Protein AF-A0A4R8L0T4-F1 (afdb_monomer_lite)

Foldseek 3Di:
DDDDDDDDDDDDDDDDDDDDDDDDDDDDPDDDDPPPPPLVNVLVVLCCLQVVVDPQKAKEKDFQFKKWKKFFDPQQWHDPLLLVLCCVQQVVNVPDDSVVSCVVGGRPRMDTSGMDRPVVVVVSVVSCVVSVTHMDIDTDGDIDIWIARRVVRDTDDDPDPVSRVVNVVVNVVSPGHYDYDDD

pLDDT: mean 79.34, std 21.89, range [30.34, 97.19]

Radius of gyration: 26.57 Å; chains: 1; bounding box: 62×51×67 Å

Secondary structure (DSSP, 8-state):
---PPPPP------------------------------HHHHHHTTGGGTSSSSTTEEEEEEEEEEEEEEEE--TT---HHHHHHHHHHSHHHHTS-HHHHHHHHTT-SEEEEEEE-HHHHHHHHHHHHHTT--EEEEEEEEEEEEEEETTTTEEP--S-HHHHHHHHHHHHHTTPPEEE---

Sequence (183 aa):
MTMQPLDFHPDNLLCCPNGRVRPQAASQHTSFGPMIMSNLERIDEYKYLWDGSQPGWVLKRFCGNYIDLSLAFPSTGPSTRELMAVRRTVAPYRALPVKEVVTQLRGQESLLLGRFEPKEARVIAAACRREDLNLVESIVDAPEFLPMNELTGVALIIEDDLLAEHVYTEALLHGIPVRQVEL

Structure (mmCIF, N/CA/C/O backbone):
data_AF-A0A4R8L0T4-F1
#
_entry.id   AF-A0A4R8L0T4-F1
#
loop_
_atom_site.group_PDB
_atom_site.id
_atom_site.type_symbol
_atom_site.label_atom_id
_atom_site.label_alt_id
_atom_site.label_comp_id
_atom_site.label_asym_id
_atom_site.label_entity_id
_atom_site.label_seq_id
_atom_site.pdbx_PDB_ins_code
_atom_site.Cartn_x
_atom_site.Cartn_y
_atom_site.Cartn_z
_atom_site.occupancy
_atom_site.B_iso_or_equiv
_atom_site.auth_seq_id
_atom_site.auth_comp_id
_atom_site.auth_asym_id
_atom_site.auth_atom_id
_atom_site.pdbx_PDB_model_num
ATOM 1 N N . MET A 1 1 ? -27.321 -29.411 12.415 1.00 43.44 1 MET A N 1
ATOM 2 C CA . MET A 1 1 ? -25.912 -29.832 12.277 1.00 43.44 1 MET A CA 1
ATOM 3 C C . MET A 1 1 ? -25.095 -28.974 13.215 1.00 43.44 1 MET A C 1
ATOM 5 O O . MET A 1 1 ? -24.848 -27.812 12.935 1.00 43.44 1 MET A O 1
ATOM 9 N N . THR A 1 2 ? -24.828 -29.526 14.386 1.00 35.50 2 THR A N 1
ATOM 10 C CA . THR A 1 2 ? -24.208 -28.875 15.538 1.00 35.50 2 THR A CA 1
ATOM 11 C C . THR A 1 2 ? -22.777 -29.394 15.602 1.00 35.50 2 THR A C 1
ATOM 13 O O . THR A 1 2 ? -22.592 -30.597 15.760 1.00 35.50 2 THR A O 1
ATOM 16 N N . MET A 1 3 ? -21.779 -28.527 15.433 1.00 32.09 3 MET A N 1
ATOM 17 C CA . MET A 1 3 ? -20.385 -28.860 15.737 1.00 32.09 3 MET A CA 1
ATOM 18 C C . MET A 1 3 ? -19.977 -28.131 17.015 1.00 32.09 3 MET A C 1
ATOM 20 O O . MET A 1 3 ? -20.085 -26.910 17.109 1.00 32.09 3 MET A O 1
ATOM 24 N N . GLN A 1 4 ? -19.576 -28.929 18.000 1.00 40.12 4 GLN A N 1
ATOM 25 C CA . GLN A 1 4 ? -18.954 -28.522 19.255 1.00 40.12 4 GLN A CA 1
ATOM 26 C C . GLN A 1 4 ? -17.432 -28.314 19.075 1.00 40.12 4 GLN A C 1
ATOM 28 O O . GLN A 1 4 ? -16.879 -28.771 18.073 1.00 40.12 4 GLN A O 1
ATOM 33 N N . PRO A 1 5 ? -16.773 -27.596 20.006 1.00 37.47 5 PRO A N 1
ATOM 34 C CA . PRO A 1 5 ? -15.426 -27.052 19.840 1.00 37.47 5 PRO A CA 1
ATOM 35 C C . PRO A 1 5 ? -14.307 -28.028 20.247 1.00 37.47 5 PRO A C 1
ATOM 37 O O . PRO A 1 5 ? -14.526 -28.958 21.015 1.00 37.47 5 PRO A O 1
ATOM 40 N N . LEU A 1 6 ? -13.103 -27.785 19.719 1.00 35.47 6 LEU A N 1
ATOM 41 C CA . LEU A 1 6 ? -11.860 -28.483 20.061 1.00 35.47 6 LEU A CA 1
ATOM 42 C C . LEU A 1 6 ? -11.272 -27.927 21.368 1.00 35.47 6 LEU A C 1
ATOM 44 O O . LEU A 1 6 ? -10.926 -26.747 21.441 1.00 35.47 6 LEU A O 1
ATOM 48 N N . ASP A 1 7 ? -11.147 -28.798 22.368 1.00 36.50 7 ASP A N 1
ATOM 49 C CA . ASP A 1 7 ? -10.496 -28.543 23.653 1.00 36.50 7 ASP A CA 1
ATOM 50 C C . ASP A 1 7 ? -8.960 -28.487 23.528 1.00 36.50 7 ASP A C 1
ATOM 52 O O . ASP A 1 7 ? -8.335 -29.326 22.875 1.00 36.50 7 ASP A O 1
ATOM 56 N N . PHE A 1 8 ? -8.348 -27.513 24.210 1.00 32.88 8 PHE A N 1
ATOM 57 C CA . PHE A 1 8 ? -6.909 -27.430 24.484 1.00 32.88 8 PHE A CA 1
ATOM 58 C C . PHE A 1 8 ? -6.636 -27.965 25.896 1.00 32.88 8 PHE A C 1
ATOM 60 O O . PHE A 1 8 ? -7.221 -27.474 26.861 1.00 32.88 8 PHE A O 1
ATOM 67 N N . HIS A 1 9 ? -5.708 -28.916 26.030 1.00 34.75 9 HIS A N 1
ATOM 68 C CA . HIS A 1 9 ? -5.230 -29.409 27.325 1.00 34.75 9 HIS A CA 1
ATOM 69 C C . HIS A 1 9 ? -3.818 -28.862 27.618 1.00 34.75 9 HIS A C 1
ATOM 71 O O . HIS A 1 9 ? -2.936 -29.016 26.768 1.00 34.75 9 HIS A O 1
ATOM 77 N N . PRO A 1 10 ? -3.563 -28.254 28.792 1.00 40.78 10 PRO A N 1
ATOM 78 C CA . PRO A 1 10 ? -2.234 -27.828 29.212 1.00 40.78 10 PRO A CA 1
ATOM 79 C C . PRO A 1 10 ? -1.714 -28.776 30.294 1.00 40.78 10 PRO A C 1
ATOM 81 O O . PRO A 1 10 ? -2.197 -28.696 31.409 1.00 40.78 10 PRO A O 1
ATOM 84 N N . ASP A 1 11 ? -0.770 -29.666 29.986 1.00 35.75 11 ASP A N 1
ATOM 85 C CA . ASP A 1 11 ? 0.042 -30.365 30.996 1.00 35.75 11 ASP A CA 1
ATOM 86 C C . ASP A 1 11 ? 1.184 -31.132 30.317 1.00 35.75 11 ASP A C 1
ATOM 88 O O . ASP A 1 11 ? 0.944 -32.082 29.575 1.00 35.75 11 ASP A O 1
ATOM 92 N N . ASN A 1 12 ? 2.429 -30.699 30.547 1.00 33.69 12 ASN A N 1
ATOM 93 C CA . ASN A 1 12 ? 3.577 -31.584 30.802 1.00 33.69 12 ASN A CA 1
ATOM 94 C C . ASN A 1 12 ? 4.829 -30.757 31.128 1.00 33.69 12 ASN A C 1
ATOM 96 O O . ASN A 1 12 ? 5.736 -30.560 30.320 1.00 33.69 12 ASN A O 1
ATOM 100 N N . LEU A 1 13 ? 4.864 -30.290 32.376 1.00 33.88 13 LEU A N 1
ATOM 101 C CA . LEU A 1 13 ? 6.096 -30.034 33.111 1.00 33.88 13 LEU A CA 1
ATOM 102 C C . LEU A 1 13 ? 6.670 -31.383 33.565 1.00 33.88 13 LEU A C 1
ATOM 104 O O . LEU A 1 13 ? 6.017 -32.094 34.322 1.00 33.88 13 LEU A O 1
ATOM 108 N N . LEU A 1 14 ? 7.906 -31.702 33.179 1.00 35.62 14 LEU A N 1
ATOM 109 C CA . LEU A 1 14 ? 8.724 -32.702 33.869 1.00 35.62 14 LEU A CA 1
ATOM 110 C C . LEU A 1 14 ? 10.162 -32.189 33.991 1.00 35.62 14 LEU A C 1
ATOM 112 O O . LEU A 1 14 ? 10.966 -32.258 33.065 1.00 35.62 14 LEU A O 1
ATOM 116 N N . CYS A 1 15 ? 10.467 -31.668 35.178 1.00 30.34 15 CYS A N 1
ATOM 117 C CA . CYS A 1 15 ? 11.822 -31.569 35.705 1.00 30.34 15 CYS A CA 1
ATOM 118 C C . CYS A 1 15 ? 12.351 -32.968 36.048 1.00 30.34 15 CYS A C 1
ATOM 120 O O . CYS A 1 15 ? 11.617 -33.765 36.626 1.00 30.34 15 CYS A O 1
ATOM 122 N N . CYS A 1 16 ? 13.646 -33.211 35.825 1.00 32.03 16 CYS A N 1
ATOM 123 C CA . CYS A 1 16 ? 14.467 -34.123 36.630 1.00 32.03 16 CYS A CA 1
ATOM 124 C C . CYS A 1 16 ? 15.945 -33.663 36.646 1.00 32.03 16 CYS A C 1
ATOM 126 O O . CYS A 1 16 ? 16.364 -32.950 35.733 1.00 32.03 16 CYS A O 1
ATOM 128 N N . PRO A 1 17 ? 16.724 -34.010 37.694 1.00 40.53 17 PRO A N 1
ATOM 129 C CA . PRO A 1 17 ? 17.831 -33.192 38.199 1.00 40.53 17 PRO A CA 1
ATOM 130 C C . PRO A 1 17 ? 19.239 -33.837 38.113 1.00 40.53 1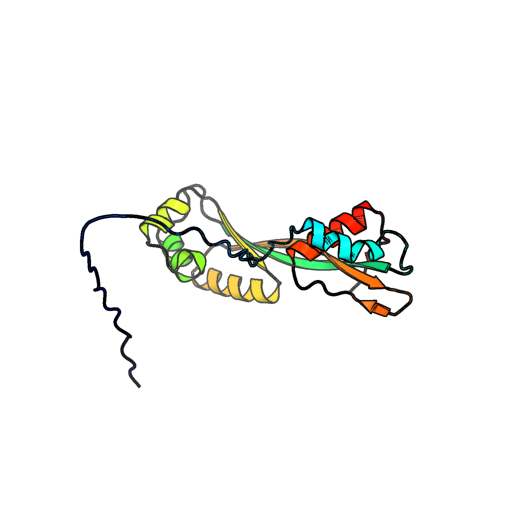7 PRO A C 1
ATOM 132 O O . PRO A 1 17 ? 19.388 -35.051 38.123 1.00 40.53 17 PRO A O 1
ATOM 135 N N . ASN A 1 18 ? 20.264 -32.971 38.158 1.00 33.81 18 ASN A N 1
ATOM 136 C CA . ASN A 1 18 ? 21.659 -33.160 38.620 1.00 33.81 18 ASN A CA 1
ATOM 137 C C . ASN A 1 18 ? 22.651 -34.125 37.906 1.00 33.81 18 ASN A C 1
ATOM 139 O O . ASN A 1 18 ? 22.673 -35.319 38.164 1.00 33.81 18 ASN A O 1
ATOM 143 N N . GLY A 1 19 ? 23.674 -33.533 37.254 1.00 31.08 19 GLY A N 1
ATOM 144 C CA . GLY A 1 19 ? 25.057 -33.593 37.786 1.00 31.08 19 GLY A CA 1
ATOM 145 C C . GLY A 1 19 ? 26.171 -34.409 37.080 1.00 31.08 19 GLY A C 1
ATOM 146 O O . GLY A 1 19 ? 26.491 -35.481 37.565 1.00 31.08 19 GLY A O 1
ATOM 147 N N . ARG A 1 20 ? 26.896 -33.767 36.126 1.00 33.78 20 ARG A N 1
ATOM 148 C CA . ARG A 1 20 ? 28.376 -33.820 35.833 1.00 33.78 20 ARG A CA 1
ATOM 149 C C . ARG A 1 20 ? 29.013 -35.167 35.359 1.00 33.78 20 ARG A C 1
ATOM 151 O O . ARG A 1 20 ? 28.659 -36.207 35.873 1.00 33.78 20 ARG A O 1
ATOM 158 N N . VAL A 1 21 ? 30.034 -35.297 34.477 1.00 38.50 21 VAL A N 1
ATOM 159 C CA . VAL A 1 21 ? 31.051 -34.433 33.796 1.00 38.50 21 VAL A CA 1
ATOM 160 C C . VAL A 1 21 ? 31.862 -35.342 32.807 1.00 38.50 21 VAL A C 1
ATOM 162 O O . VAL A 1 21 ? 32.206 -36.446 33.207 1.00 38.50 21 VAL A O 1
ATOM 165 N N . ARG A 1 22 ? 32.110 -35.016 31.513 1.00 34.22 22 ARG A N 1
ATOM 166 C CA . ARG A 1 22 ? 33.350 -34.482 30.838 1.00 34.22 22 ARG A CA 1
ATOM 167 C C . ARG A 1 22 ? 33.609 -35.178 29.459 1.00 34.22 22 ARG A C 1
ATOM 169 O O . ARG A 1 22 ? 32.819 -36.047 29.116 1.00 34.22 22 ARG A O 1
ATOM 176 N N . PRO A 1 23 ? 34.604 -34.779 28.620 1.00 42.84 23 PRO A N 1
ATOM 177 C CA . PRO A 1 23 ? 34.361 -34.343 27.240 1.00 42.84 23 PRO A CA 1
ATOM 178 C C . PRO A 1 23 ? 34.979 -35.257 26.161 1.00 42.84 23 PRO A C 1
ATOM 180 O O . PRO A 1 23 ? 35.966 -35.948 26.401 1.00 42.84 23 PRO A O 1
ATOM 183 N N . GLN A 1 24 ? 34.489 -35.159 24.926 1.00 34.72 24 GLN A N 1
ATOM 184 C CA . GLN A 1 24 ? 35.259 -35.543 23.742 1.00 34.72 24 GLN A CA 1
ATOM 185 C C . GLN A 1 24 ? 35.051 -34.511 22.640 1.00 34.72 24 GLN A C 1
ATOM 187 O O . GLN A 1 24 ? 33.932 -34.235 22.217 1.00 34.72 24 GLN A O 1
ATOM 192 N N . ALA A 1 25 ? 36.165 -33.918 22.223 1.00 40.97 25 ALA A N 1
ATOM 193 C CA . ALA A 1 25 ? 36.265 -33.148 21.005 1.00 40.97 25 ALA A CA 1
ATOM 194 C C . ALA A 1 25 ? 36.099 -34.091 19.810 1.00 40.97 25 ALA A C 1
ATOM 196 O O . ALA A 1 25 ? 36.824 -35.077 19.696 1.00 40.97 25 ALA A O 1
ATOM 197 N N . ALA A 1 26 ? 35.188 -33.754 18.907 1.00 34.34 26 ALA A N 1
ATOM 198 C CA . ALA A 1 26 ? 35.255 -34.173 17.520 1.00 34.34 26 ALA A CA 1
ATOM 199 C C . ALA A 1 26 ? 34.592 -33.084 16.681 1.00 34.34 26 ALA A C 1
ATOM 201 O O . ALA A 1 26 ? 33.394 -32.832 16.794 1.00 34.34 26 ALA A O 1
ATOM 202 N N . SER A 1 27 ? 35.414 -32.413 15.878 1.00 42.97 27 SER A N 1
ATOM 203 C CA . SER A 1 27 ? 34.988 -31.533 14.802 1.00 42.97 27 SER A CA 1
ATOM 204 C C . SER A 1 27 ? 33.916 -32.205 13.957 1.00 42.97 27 SER A C 1
ATOM 206 O O . SER A 1 27 ? 34.176 -33.217 13.309 1.00 42.97 27 SER A O 1
ATOM 208 N N . GLN A 1 28 ? 32.751 -31.578 13.885 1.00 38.44 28 GLN A N 1
ATOM 209 C CA . GLN A 1 28 ? 31.915 -31.645 12.702 1.00 38.44 28 GLN A CA 1
ATOM 210 C C . GLN A 1 28 ? 31.600 -30.206 12.321 1.00 38.44 28 GLN A C 1
ATOM 212 O O . GLN A 1 28 ? 30.896 -29.489 13.025 1.00 38.44 28 GLN A O 1
ATOM 217 N N . HIS A 1 29 ? 32.218 -29.776 11.222 1.00 41.78 29 HIS A N 1
ATOM 218 C CA . HIS A 1 29 ? 31.789 -28.622 10.451 1.00 41.78 29 HIS A CA 1
ATOM 219 C C . HIS A 1 29 ? 30.344 -28.883 10.010 1.00 41.78 29 HIS A C 1
ATOM 221 O O . HIS A 1 29 ? 30.100 -29.500 8.978 1.00 41.78 29 HIS A O 1
ATOM 227 N N . THR A 1 30 ? 29.375 -28.438 10.800 1.00 36.94 30 THR A N 1
ATOM 228 C CA . THR A 1 30 ? 28.021 -28.207 10.310 1.00 36.94 30 THR A CA 1
ATOM 229 C C . THR A 1 30 ? 28.036 -26.878 9.566 1.00 36.94 30 THR A C 1
ATOM 231 O O . THR A 1 30 ? 27.900 -25.811 10.162 1.00 36.94 30 THR A O 1
ATOM 234 N N . SER A 1 31 ? 28.233 -26.950 8.245 1.00 50.09 31 SER A N 1
ATOM 235 C CA . SER A 1 31 ? 27.529 -26.033 7.348 1.00 50.09 31 SER A CA 1
ATOM 236 C C . SER A 1 31 ? 26.020 -26.230 7.542 1.00 50.09 31 SER A C 1
ATOM 238 O O . SER A 1 31 ? 25.612 -27.272 8.048 1.00 50.09 31 SER A O 1
ATOM 240 N N . PHE A 1 32 ? 25.222 -25.263 7.089 1.00 45.38 32 PHE A N 1
ATOM 241 C CA . PHE A 1 32 ? 23.769 -25.108 7.284 1.00 45.38 32 PHE A CA 1
ATOM 242 C C . PHE A 1 32 ? 23.371 -24.188 8.446 1.00 45.38 32 PHE A C 1
ATOM 244 O O . PHE A 1 32 ? 22.802 -24.603 9.449 1.00 45.38 32 PHE A O 1
ATOM 251 N N . GLY A 1 33 ? 23.583 -22.890 8.230 1.00 36.62 33 GLY A N 1
ATOM 252 C CA . GLY A 1 33 ? 22.537 -21.903 8.498 1.00 36.62 33 GLY A CA 1
ATOM 253 C C . GLY A 1 33 ? 22.046 -21.367 7.146 1.00 36.62 33 GLY A C 1
ATOM 254 O O . GLY A 1 33 ? 22.877 -21.239 6.242 1.00 36.62 33 GLY A O 1
ATOM 255 N N . PRO A 1 34 ? 20.745 -21.093 6.948 1.00 47.06 34 PRO A N 1
ATOM 256 C CA . PRO A 1 34 ? 20.307 -20.375 5.760 1.00 47.06 34 PRO A CA 1
ATOM 257 C C . PRO A 1 34 ? 20.972 -18.996 5.791 1.00 47.06 34 PRO A C 1
ATOM 259 O O . PRO A 1 34 ? 20.803 -18.247 6.755 1.00 47.06 34 PRO A O 1
ATOM 262 N N . MET A 1 35 ? 21.771 -18.681 4.768 1.00 43.25 35 MET A N 1
ATOM 263 C CA . MET A 1 35 ? 22.161 -17.300 4.510 1.00 43.25 35 MET A CA 1
ATOM 264 C C . MET A 1 35 ? 20.860 -16.528 4.330 1.00 43.25 35 MET A C 1
ATOM 266 O O . MET A 1 35 ? 20.134 -16.745 3.362 1.00 43.25 35 MET A O 1
ATOM 270 N N . ILE A 1 36 ? 20.549 -15.652 5.279 1.00 51.41 36 ILE A N 1
ATOM 271 C CA . ILE A 1 36 ? 19.651 -14.540 5.008 1.00 51.41 36 ILE A CA 1
ATOM 272 C C . ILE A 1 36 ? 20.405 -13.707 3.969 1.00 51.41 36 ILE A C 1
ATOM 274 O O . ILE A 1 36 ? 21.267 -12.911 4.335 1.00 51.41 36 ILE A O 1
ATOM 278 N N . MET A 1 37 ? 20.172 -13.986 2.683 1.00 51.62 37 MET A N 1
ATOM 279 C CA . MET A 1 37 ? 20.692 -13.156 1.602 1.00 51.62 37 MET A CA 1
ATOM 280 C C . MET A 1 37 ? 20.142 -11.762 1.844 1.00 51.62 37 MET A C 1
ATOM 282 O O . MET A 1 37 ? 18.930 -11.569 1.966 1.00 51.62 37 MET A O 1
ATOM 286 N N . SER A 1 38 ? 21.043 -10.805 2.021 1.00 62.91 38 SER A N 1
ATOM 287 C CA . SER A 1 38 ? 20.630 -9.425 2.234 1.00 62.91 38 SER A CA 1
ATOM 288 C C . SER A 1 38 ? 19.895 -8.937 0.982 1.00 62.91 38 SER A C 1
ATOM 290 O O . SER A 1 38 ? 20.252 -9.314 -0.133 1.00 62.91 38 SER A O 1
ATOM 292 N N . ASN A 1 39 ? 18.874 -8.090 1.138 1.00 62.78 39 ASN A N 1
ATOM 293 C CA . ASN A 1 39 ? 18.128 -7.551 -0.009 1.00 62.78 39 ASN A CA 1
ATOM 294 C C . ASN A 1 39 ? 19.045 -6.871 -1.049 1.00 62.78 39 ASN A C 1
ATOM 296 O O . ASN A 1 39 ? 18.718 -6.866 -2.228 1.00 62.78 39 ASN A O 1
ATOM 300 N N . LEU A 1 40 ? 20.217 -6.378 -0.632 1.00 63.25 40 LEU A N 1
ATOM 301 C CA . LEU A 1 40 ? 21.259 -5.825 -1.503 1.00 63.25 40 LEU A CA 1
ATOM 302 C C . LEU A 1 40 ? 21.850 -6.847 -2.487 1.00 63.25 40 LEU A C 1
ATOM 304 O O . LEU A 1 40 ? 22.003 -6.524 -3.659 1.00 63.25 40 LEU A O 1
ATOM 308 N N . GLU A 1 41 ? 22.135 -8.077 -2.048 1.00 70.25 41 GLU A N 1
ATOM 309 C CA . GLU A 1 41 ? 22.672 -9.127 -2.934 1.00 70.25 41 GLU A CA 1
ATOM 310 C C . GLU A 1 41 ? 21.660 -9.520 -4.015 1.00 70.25 41 GLU A C 1
ATOM 312 O O . GLU A 1 41 ? 22.038 -9.840 -5.137 1.00 70.25 41 GLU A O 1
ATOM 317 N N . ARG A 1 42 ? 20.364 -9.437 -3.696 1.00 80.44 42 ARG A N 1
ATOM 318 C CA . ARG A 1 42 ? 19.287 -9.733 -4.646 1.00 80.44 42 ARG A CA 1
ATOM 319 C C . ARG A 1 42 ? 19.093 -8.614 -5.665 1.00 80.44 42 ARG A C 1
ATOM 321 O O . ARG A 1 42 ? 18.711 -8.912 -6.784 1.00 80.44 42 ARG A O 1
ATOM 328 N N . ILE A 1 43 ? 19.371 -7.351 -5.327 1.00 88.25 43 ILE A N 1
ATOM 329 C CA . ILE A 1 43 ? 19.293 -6.225 -6.281 1.00 88.25 43 ILE A CA 1
ATOM 330 C C . ILE A 1 43 ? 20.348 -6.362 -7.385 1.00 88.25 43 ILE A C 1
ATOM 332 O O . ILE A 1 43 ? 20.063 -6.056 -8.543 1.00 88.25 43 ILE A O 1
ATOM 336 N N . ASP A 1 44 ? 21.546 -6.849 -7.049 1.00 90.19 44 ASP A N 1
ATOM 337 C CA . ASP A 1 44 ? 22.634 -7.027 -8.016 1.00 90.19 44 ASP A CA 1
ATOM 338 C C . ASP A 1 44 ? 22.256 -7.971 -9.168 1.00 90.19 44 ASP A C 1
ATOM 340 O O . ASP A 1 44 ? 22.715 -7.773 -10.294 1.00 90.19 44 ASP A O 1
ATOM 344 N N . GLU A 1 45 ? 21.362 -8.934 -8.925 1.00 93.44 45 GLU A N 1
ATOM 345 C CA . GLU A 1 45 ? 20.821 -9.823 -9.960 1.00 93.44 45 GLU A CA 1
ATOM 346 C C . GLU A 1 45 ? 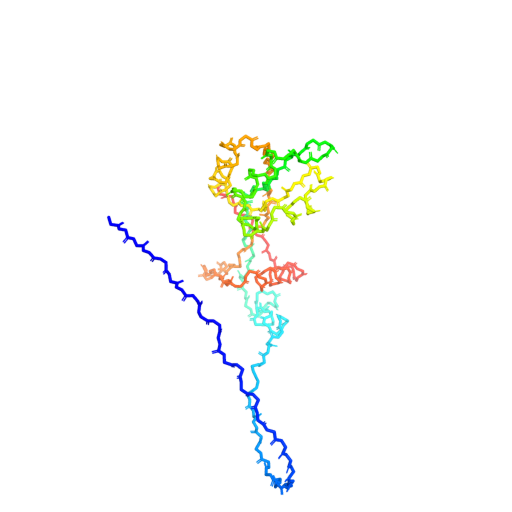20.060 -9.058 -11.053 1.00 93.44 45 GLU A C 1
ATOM 348 O O . GLU A 1 45 ? 19.964 -9.555 -12.170 1.00 93.44 45 GLU A O 1
ATOM 353 N N . TYR A 1 46 ? 19.570 -7.847 -10.767 1.00 95.12 46 TYR A N 1
ATOM 354 C CA . TYR A 1 46 ? 18.760 -7.020 -11.669 1.00 95.12 46 TYR A CA 1
ATOM 355 C C . TYR A 1 46 ? 19.533 -5.870 -12.320 1.00 95.12 46 TYR A C 1
ATOM 357 O O . TYR A 1 46 ? 18.956 -5.126 -13.112 1.00 95.12 46 TYR A O 1
ATOM 365 N N . LYS A 1 47 ? 20.840 -5.732 -12.059 1.00 94.94 47 LYS A N 1
ATOM 366 C CA . LYS A 1 47 ? 21.670 -4.650 -12.629 1.00 94.94 47 LYS A CA 1
ATOM 367 C C . LYS A 1 47 ? 21.596 -4.542 -14.148 1.00 94.94 47 LYS A C 1
ATOM 369 O O . LYS A 1 47 ? 21.669 -3.436 -14.682 1.00 94.94 47 LYS A O 1
ATOM 374 N N . TYR A 1 48 ? 21.367 -5.667 -14.827 1.00 94.94 48 TYR A N 1
ATOM 375 C CA . TYR A 1 48 ? 21.230 -5.730 -16.280 1.00 94.94 48 TYR A CA 1
ATOM 376 C C . TYR A 1 48 ? 20.118 -4.837 -16.851 1.00 94.94 48 TYR A C 1
ATOM 378 O O . TYR A 1 48 ? 20.113 -4.551 -18.048 1.00 94.94 48 TYR A O 1
ATOM 386 N N . LEU A 1 49 ? 19.171 -4.403 -16.012 1.00 95.75 49 LEU A N 1
ATOM 387 C CA . LEU A 1 49 ? 18.106 -3.480 -16.386 1.00 95.75 49 LEU A CA 1
ATOM 388 C C . LEU A 1 49 ? 18.626 -2.056 -16.659 1.00 95.75 49 LEU A C 1
ATOM 390 O O . LEU A 1 49 ? 18.047 -1.360 -17.490 1.00 95.75 49 LEU A O 1
ATOM 394 N N . TRP A 1 50 ? 19.689 -1.609 -15.978 1.00 94.88 50 TRP A N 1
ATOM 395 C CA . TRP A 1 50 ? 20.158 -0.212 -16.025 1.00 94.88 50 TRP A CA 1
ATOM 396 C C . TRP A 1 50 ? 21.664 -0.033 -16.256 1.00 94.88 50 TRP A C 1
ATOM 398 O O . TRP A 1 50 ? 22.103 1.084 -16.521 1.00 94.88 50 TRP A O 1
ATOM 408 N N . ASP A 1 51 ? 22.471 -1.094 -16.201 1.00 94.12 51 ASP A N 1
ATOM 409 C CA . ASP A 1 51 ? 23.919 -1.025 -16.459 1.00 94.12 51 ASP A CA 1
ATOM 410 C C . ASP A 1 51 ? 24.293 -1.049 -17.957 1.00 94.12 51 ASP A C 1
ATOM 412 O O . ASP A 1 51 ? 25.458 -0.884 -18.320 1.00 94.12 51 ASP A O 1
ATOM 416 N N . GLY A 1 52 ? 23.303 -1.243 -18.834 1.00 90.88 52 GLY A N 1
ATOM 417 C CA . GLY A 1 52 ? 23.473 -1.292 -20.286 1.00 90.88 52 GLY A CA 1
ATOM 418 C C . GLY A 1 52 ? 23.955 -2.638 -20.839 1.00 90.88 52 GLY A C 1
ATOM 419 O O . GLY A 1 52 ? 24.127 -2.752 -22.053 1.00 90.88 52 GLY A O 1
ATOM 420 N N . SER A 1 53 ? 24.142 -3.664 -20.002 1.00 94.44 53 SER A N 1
ATOM 421 C CA . SER A 1 53 ? 24.518 -5.016 -20.446 1.00 94.44 53 SER A CA 1
ATOM 422 C C . SER A 1 53 ? 23.432 -5.677 -21.299 1.00 94.44 53 SER A C 1
ATOM 424 O O . SER A 1 53 ? 23.745 -6.433 -22.221 1.00 94.44 53 SER A O 1
ATOM 426 N N . GLN A 1 54 ? 22.162 -5.353 -21.040 1.00 94.75 54 GLN A N 1
ATOM 427 C CA . GLN A 1 54 ? 21.032 -5.733 -21.880 1.00 94.75 54 GLN A CA 1
ATOM 428 C C . GLN A 1 54 ? 20.276 -4.481 -22.345 1.00 94.75 54 GLN A C 1
ATOM 430 O O . GLN A 1 54 ? 19.668 -3.788 -21.532 1.00 94.75 54 GLN A O 1
ATOM 435 N N . PRO A 1 55 ? 20.277 -4.159 -23.650 1.00 94.56 55 PRO A N 1
ATOM 436 C CA . PRO A 1 55 ? 19.541 -3.006 -24.148 1.00 94.56 55 PRO A CA 1
ATOM 437 C C . PRO A 1 55 ? 18.030 -3.274 -24.190 1.00 94.56 55 PRO A C 1
ATOM 439 O O . PRO A 1 55 ? 17.570 -4.417 -24.237 1.00 94.56 55 PRO A O 1
ATOM 442 N N . GLY A 1 56 ? 17.254 -2.192 -24.251 1.00 94.94 56 GLY A N 1
ATOM 443 C CA . GLY A 1 56 ? 15.808 -2.241 -24.481 1.00 94.94 56 GLY A CA 1
ATOM 444 C C . GLY A 1 56 ? 14.946 -2.208 -23.224 1.00 94.94 56 GLY A C 1
ATOM 445 O O . GLY A 1 56 ? 13.732 -2.081 -23.353 1.00 94.94 56 GLY A O 1
ATOM 446 N N . TRP A 1 57 ? 15.536 -2.292 -22.031 1.00 97.19 57 TRP A N 1
ATOM 447 C CA . TRP A 1 57 ? 14.795 -2.191 -20.776 1.00 97.19 57 TRP A CA 1
ATOM 448 C C . TRP A 1 57 ? 14.290 -0.767 -20.516 1.00 97.19 57 TRP A C 1
ATOM 450 O O . TRP A 1 57 ? 15.023 0.216 -20.637 1.00 97.19 57 TRP A O 1
ATOM 460 N N . VAL A 1 58 ? 13.013 -0.674 -20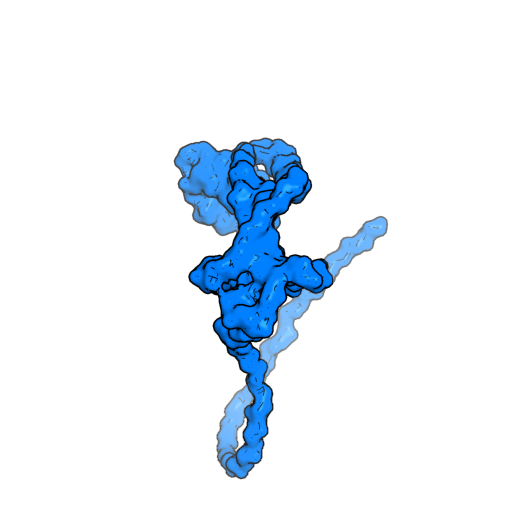.155 1.00 96.31 58 VAL A N 1
ATOM 461 C CA . VAL A 1 58 ? 12.321 0.541 -19.715 1.00 96.31 58 VAL A CA 1
ATOM 462 C C . VAL A 1 58 ? 11.447 0.207 -18.508 1.00 96.31 58 VAL A C 1
ATOM 464 O O . VAL A 1 58 ? 11.031 -0.939 -18.343 1.00 96.31 58 VAL A O 1
ATOM 467 N N . LEU A 1 59 ? 11.092 1.206 -17.702 1.00 95.00 59 LEU A N 1
ATOM 468 C CA . LEU A 1 59 ? 10.004 1.078 -16.731 1.00 95.00 59 LEU A CA 1
ATOM 469 C C . LEU A 1 59 ? 8.705 1.598 -17.349 1.00 95.00 59 LEU A C 1
ATOM 471 O O . LEU A 1 59 ? 8.587 2.782 -17.678 1.00 95.00 59 LEU A O 1
ATOM 475 N N . LYS A 1 60 ? 7.704 0.730 -17.493 1.00 92.94 60 LYS A N 1
ATOM 476 C CA . LYS A 1 60 ? 6.328 1.161 -17.755 1.00 92.94 60 LYS A CA 1
ATOM 477 C C . LYS A 1 60 ? 5.743 1.694 -16.450 1.00 92.94 60 LYS A C 1
ATOM 479 O O . LYS A 1 60 ? 5.754 0.983 -15.454 1.00 92.94 60 LYS A O 1
ATOM 484 N N . ARG A 1 61 ? 5.271 2.939 -16.456 1.00 88.69 61 ARG A N 1
ATOM 485 C CA . ARG A 1 61 ? 4.608 3.589 -15.324 1.00 88.69 61 ARG A CA 1
ATOM 486 C C . ARG A 1 61 ? 3.099 3.502 -15.501 1.00 88.69 61 ARG A C 1
ATOM 488 O O . ARG A 1 61 ? 2.583 3.964 -16.521 1.00 88.69 61 ARG A O 1
ATOM 495 N N . PHE A 1 62 ? 2.421 2.999 -14.480 1.00 84.62 62 PHE A N 1
ATOM 496 C CA . PHE A 1 62 ? 0.966 2.955 -14.376 1.00 84.62 62 PHE A CA 1
ATOM 497 C C . PHE A 1 62 ? 0.539 3.776 -13.162 1.00 84.62 62 PHE A C 1
ATOM 499 O O . PHE A 1 62 ? 1.271 3.874 -12.176 1.00 84.62 62 PHE A O 1
ATOM 506 N N . CYS A 1 63 ? -0.632 4.399 -13.234 1.00 71.44 63 CYS A N 1
ATOM 507 C CA . CYS A 1 63 ? -1.246 4.993 -12.055 1.00 71.44 63 CYS A CA 1
ATOM 508 C C . CYS A 1 63 ? -2.084 3.910 -11.376 1.00 71.44 63 CYS A C 1
ATOM 510 O O . CYS A 1 63 ? -3.129 3.528 -11.905 1.00 71.44 63 CYS A O 1
ATOM 512 N N . GLY A 1 64 ? -1.618 3.410 -10.231 1.00 69.25 64 GLY A N 1
ATOM 513 C CA . GLY A 1 64 ? -2.462 2.619 -9.347 1.00 69.25 64 GLY A CA 1
ATOM 514 C C . GLY A 1 64 ? -3.486 3.551 -8.706 1.00 69.25 64 GLY A C 1
ATOM 515 O O . GLY A 1 64 ? -3.112 4.529 -8.057 1.00 69.25 64 GLY A O 1
ATOM 516 N N . ASN A 1 65 ? -4.775 3.284 -8.923 1.00 78.38 65 ASN A N 1
ATOM 517 C CA . ASN A 1 65 ? -5.855 4.043 -8.296 1.00 78.38 65 ASN A CA 1
ATOM 518 C C . ASN A 1 65 ? -6.110 3.462 -6.908 1.00 78.38 65 ASN A C 1
ATOM 520 O O . ASN A 1 65 ? -7.050 2.695 -6.731 1.00 78.38 65 ASN A O 1
ATOM 524 N N . TYR A 1 66 ? -5.292 3.797 -5.921 1.00 88.38 66 TYR A N 1
ATOM 525 C CA . TYR A 1 66 ? -5.519 3.311 -4.567 1.00 88.38 66 TYR A CA 1
ATOM 526 C C . TYR A 1 66 ? -6.446 4.235 -3.785 1.00 88.38 66 TYR A C 1
ATOM 528 O O . TYR A 1 66 ? -6.579 5.424 -4.073 1.00 88.38 66 TYR A O 1
ATOM 536 N N . ILE A 1 67 ? -7.091 3.681 -2.763 1.00 91.94 67 ILE A N 1
ATOM 537 C CA . ILE A 1 67 ? -7.911 4.432 -1.818 1.00 91.94 67 ILE A CA 1
ATOM 538 C C . ILE A 1 67 ? -7.374 4.181 -0.412 1.00 91.94 67 ILE A C 1
ATOM 540 O O . ILE A 1 67 ? -7.404 3.052 0.084 1.00 91.94 67 ILE A O 1
ATOM 544 N N . ASP A 1 68 ? -6.917 5.246 0.239 1.00 94.44 68 ASP A N 1
ATOM 545 C CA . ASP A 1 68 ? -6.641 5.239 1.670 1.00 94.44 68 ASP A CA 1
ATOM 546 C C . ASP A 1 68 ? -7.967 5.384 2.421 1.00 94.44 68 ASP A C 1
ATOM 548 O O . ASP A 1 68 ? -8.747 6.315 2.190 1.00 94.44 68 ASP A O 1
ATOM 552 N N . LEU A 1 69 ? -8.226 4.443 3.329 1.00 95.94 69 LEU A N 1
ATOM 553 C CA . LEU A 1 69 ? -9.410 4.438 4.178 1.00 95.94 69 LEU A CA 1
ATOM 554 C C . LEU A 1 69 ? -9.031 4.810 5.604 1.00 95.94 69 LEU A C 1
ATOM 556 O O . LEU A 1 69 ? -8.206 4.144 6.228 1.00 95.94 69 LEU A O 1
ATOM 560 N N . SER A 1 70 ? -9.686 5.831 6.147 1.00 96.31 70 SER A N 1
ATOM 561 C CA . SER A 1 70 ? -9.514 6.246 7.539 1.00 96.31 70 SER A CA 1
ATOM 562 C C . SER A 1 70 ? -10.855 6.379 8.243 1.00 96.31 70 SER A C 1
ATOM 564 O O . SER A 1 70 ? -11.829 6.854 7.664 1.00 96.31 70 SER A O 1
ATOM 566 N N . LEU A 1 71 ? -10.917 5.993 9.512 1.00 95.81 71 LEU A N 1
ATOM 567 C CA . LEU A 1 71 ? -12.021 6.380 10.383 1.00 95.81 71 LEU A CA 1
ATOM 568 C C . LEU A 1 71 ? -11.728 7.755 10.965 1.00 95.81 71 LEU A C 1
ATOM 570 O O . LEU A 1 71 ? -10.604 7.996 11.396 1.00 95.81 71 LEU A O 1
ATOM 574 N N . ALA A 1 72 ? -12.729 8.626 10.995 1.00 95.25 72 ALA A N 1
ATOM 575 C CA . ALA A 1 72 ? -12.643 9.934 11.626 1.00 95.25 72 ALA A CA 1
ATOM 576 C C . ALA A 1 72 ? -13.510 9.959 12.884 1.00 95.25 72 ALA A C 1
ATOM 578 O O . ALA A 1 72 ? -14.704 9.661 12.839 1.00 95.25 72 ALA A O 1
ATOM 579 N N . PHE A 1 73 ? -12.908 10.346 13.999 1.00 93.81 73 PHE A N 1
ATOM 580 C CA . PHE A 1 73 ? -13.558 10.468 15.294 1.00 93.81 73 PHE A CA 1
ATOM 581 C C . PHE A 1 73 ? -13.722 11.947 15.670 1.00 93.81 73 PHE A C 1
ATOM 583 O O . PHE A 1 73 ? -13.036 12.812 15.122 1.00 93.81 73 PHE A O 1
ATOM 590 N N . PRO A 1 74 ? -14.617 12.272 16.616 1.00 89.44 74 PRO A N 1
ATOM 591 C CA . PRO A 1 74 ? -14.640 13.597 17.227 1.00 89.44 74 PRO A CA 1
ATOM 592 C C . PRO A 1 74 ? -13.288 13.944 17.870 1.00 89.44 74 PRO A C 1
ATOM 594 O O . PRO A 1 74 ? -12.535 13.053 18.258 1.00 89.44 74 PRO A O 1
ATOM 597 N N . SER A 1 75 ? -13.015 15.231 18.094 1.00 84.50 75 SER A N 1
ATOM 598 C CA . SER A 1 75 ? -11.781 15.698 18.759 1.00 84.50 75 SER A CA 1
ATOM 599 C C . SER A 1 75 ? -11.606 15.178 20.193 1.00 84.50 75 SER A C 1
ATOM 601 O O . SER A 1 75 ? -10.509 15.156 20.742 1.00 84.50 75 SER A O 1
ATOM 603 N N . THR A 1 76 ? -12.686 14.709 20.822 1.00 85.06 76 THR A N 1
ATOM 604 C CA . THR A 1 76 ? -12.650 14.019 22.121 1.00 85.06 76 THR A CA 1
ATOM 605 C C . THR A 1 76 ? -12.229 12.546 22.021 1.00 85.06 76 THR A C 1
ATOM 607 O O . THR A 1 76 ? -12.110 11.867 23.042 1.00 85.06 76 THR A O 1
ATOM 610 N N . GLY A 1 77 ? -12.029 12.041 20.805 1.00 89.00 77 GLY A N 1
ATOM 611 C CA . GLY A 1 77 ? -11.786 10.643 20.482 1.00 89.00 77 GLY A CA 1
ATOM 612 C C . GLY A 1 77 ? -13.063 9.833 20.220 1.00 89.00 77 GLY A C 1
ATOM 613 O O . GLY A 1 77 ? -14.177 10.362 20.307 1.00 89.00 77 GLY A O 1
ATOM 614 N N . PRO A 1 78 ? -12.910 8.530 19.918 1.00 91.94 78 PRO A N 1
ATOM 615 C CA . PRO A 1 78 ? -14.016 7.636 19.604 1.00 91.94 78 PRO A CA 1
ATOM 616 C C . PRO A 1 78 ? -14.920 7.395 20.814 1.00 91.94 78 PRO A C 1
ATOM 618 O O . PRO A 1 78 ? -14.468 7.133 21.933 1.00 91.94 78 PRO A O 1
ATOM 621 N N . SER A 1 79 ? -16.224 7.398 20.572 1.00 91.81 79 SER A N 1
ATOM 622 C CA . SER A 1 79 ? -17.235 6.975 21.534 1.00 91.81 79 SER A CA 1
ATOM 623 C C . SER A 1 79 ? -17.127 5.478 21.851 1.00 91.81 79 SER A C 1
ATOM 625 O O . SER A 1 79 ? -16.594 4.677 21.082 1.00 91.81 79 SER A O 1
ATOM 627 N N . THR A 1 80 ? -17.713 5.047 22.972 1.00 90.25 80 THR A N 1
ATOM 628 C CA . THR A 1 80 ? -17.787 3.616 23.322 1.00 90.25 80 THR A CA 1
ATOM 629 C C . THR A 1 80 ? -18.479 2.790 22.236 1.00 90.25 80 THR A C 1
ATOM 631 O O . THR A 1 80 ? -18.074 1.658 21.973 1.00 90.25 80 THR A O 1
ATOM 634 N N . ARG A 1 81 ? -19.494 3.361 21.573 1.00 91.94 81 ARG A N 1
ATOM 635 C CA . ARG A 1 81 ? -20.182 2.725 20.444 1.00 91.94 81 ARG A CA 1
ATOM 636 C C . ARG A 1 81 ? -19.221 2.501 19.276 1.00 91.94 81 ARG A C 1
ATOM 638 O O . ARG A 1 81 ? -19.160 1.386 18.763 1.00 91.94 81 ARG A O 1
ATOM 645 N N . GLU A 1 82 ? -18.454 3.523 18.902 1.00 92.69 82 GLU A N 1
ATOM 646 C CA . GLU A 1 82 ? -17.467 3.443 17.818 1.00 92.69 82 GLU A CA 1
ATOM 647 C C . GLU A 1 82 ? -16.346 2.459 18.150 1.00 92.69 82 GLU A C 1
ATOM 649 O O . GLU A 1 82 ? -16.028 1.615 17.322 1.00 92.69 82 GLU A O 1
ATOM 654 N N . LEU A 1 83 ? -15.820 2.458 19.378 1.00 92.50 83 LEU A N 1
ATOM 655 C CA . LEU A 1 83 ? -14.818 1.477 19.815 1.00 92.50 83 LEU A CA 1
ATOM 656 C C . LEU A 1 83 ? -15.318 0.034 19.655 1.00 92.50 83 LEU A C 1
ATOM 658 O O . LEU A 1 83 ? -14.576 -0.850 19.221 1.00 92.50 83 LEU A O 1
ATOM 662 N N . MET A 1 84 ? -16.588 -0.221 19.988 1.00 92.38 84 MET A N 1
ATOM 663 C CA . MET A 1 84 ? -17.194 -1.546 19.824 1.00 92.38 84 MET A CA 1
ATOM 664 C C . MET A 1 84 ? -17.504 -1.876 18.367 1.00 92.38 84 MET A C 1
ATOM 666 O O . MET A 1 84 ? -17.462 -3.048 17.996 1.00 92.38 84 MET A O 1
ATOM 670 N N . ALA A 1 85 ? -17.821 -0.883 17.540 1.00 92.69 85 ALA A N 1
ATOM 671 C CA . ALA A 1 85 ? -17.944 -1.055 16.099 1.00 92.69 85 ALA A CA 1
ATOM 672 C C . ALA A 1 85 ? -16.586 -1.401 15.471 1.00 92.69 85 ALA A C 1
ATOM 674 O O . ALA A 1 85 ? -16.490 -2.442 14.831 1.00 92.69 85 ALA A O 1
ATOM 675 N N . VAL A 1 86 ? -15.524 -0.638 15.757 1.00 92.12 86 VAL A N 1
ATOM 676 C CA . VAL A 1 86 ? -14.147 -0.898 15.292 1.00 92.12 86 VAL A CA 1
ATOM 677 C C . VAL A 1 86 ? -13.703 -2.309 15.653 1.00 92.12 86 VAL A C 1
ATOM 679 O O . VAL A 1 86 ? -13.252 -3.057 14.790 1.00 92.12 86 VAL A O 1
ATOM 682 N N . ARG A 1 87 ? -13.909 -2.720 16.907 1.00 93.12 87 ARG A N 1
ATOM 683 C CA . ARG A 1 87 ? -13.588 -4.077 17.358 1.00 93.12 87 ARG A CA 1
ATOM 684 C C . ARG A 1 87 ? -14.360 -5.160 16.597 1.00 93.12 87 ARG A C 1
ATOM 686 O O . ARG A 1 87 ? -13.877 -6.275 16.503 1.00 93.12 87 ARG A O 1
ATOM 693 N N . ARG A 1 88 ? -15.549 -4.884 16.057 1.00 90.31 88 ARG A N 1
ATOM 694 C CA . ARG A 1 88 ? -16.324 -5.860 15.269 1.00 90.31 88 ARG A CA 1
ATOM 695 C C . ARG A 1 88 ? -15.913 -5.866 13.798 1.00 90.31 88 ARG A C 1
ATOM 697 O O . ARG A 1 88 ? -15.811 -6.936 13.199 1.00 90.31 88 ARG A O 1
ATOM 704 N N . THR A 1 89 ? -15.649 -4.705 13.209 1.00 88.69 89 THR A N 1
ATOM 705 C CA . THR A 1 89 ? -15.410 -4.574 11.764 1.00 88.69 89 THR A CA 1
ATOM 706 C C . THR A 1 89 ? -13.947 -4.663 11.368 1.00 88.69 89 THR A C 1
ATOM 708 O O . THR A 1 89 ? -13.654 -5.334 10.379 1.00 88.69 89 THR A O 1
ATOM 711 N N . VAL A 1 90 ? -13.031 -4.072 12.133 1.00 88.38 90 VAL A N 1
ATOM 712 C CA . VAL A 1 90 ? -11.623 -3.908 11.748 1.00 88.38 90 VAL A CA 1
ATOM 713 C C . VAL A 1 90 ? -10.795 -5.083 12.268 1.00 88.38 90 VAL A C 1
ATOM 715 O O . VAL A 1 90 ? -10.670 -5.288 13.476 1.00 88.38 90 VAL A O 1
ATOM 718 N N . ALA A 1 91 ? -10.248 -5.886 11.350 1.00 86.31 91 ALA A N 1
ATOM 719 C CA . ALA A 1 91 ? -9.665 -7.194 11.659 1.00 86.31 91 ALA A CA 1
ATOM 720 C C . ALA A 1 91 ? -8.565 -7.169 12.747 1.00 86.31 91 ALA A C 1
ATOM 722 O O . ALA A 1 91 ? -8.701 -7.955 13.689 1.00 86.31 91 ALA A O 1
ATOM 723 N N . PRO A 1 92 ? -7.570 -6.253 12.717 1.00 87.50 92 PRO A N 1
ATOM 724 C CA . PRO A 1 92 ? -6.575 -6.125 13.788 1.00 87.50 92 PRO A CA 1
ATOM 725 C C . PRO A 1 92 ? -7.157 -5.959 15.198 1.00 87.50 92 PRO A C 1
ATOM 727 O O . PRO A 1 92 ? -6.573 -6.430 16.168 1.00 87.50 92 PRO A O 1
ATOM 730 N N . TYR A 1 93 ? -8.330 -5.332 15.329 1.00 89.62 93 TYR A N 1
ATOM 731 C CA . TYR A 1 93 ? -8.930 -5.029 16.628 1.00 89.62 93 TYR A CA 1
ATOM 732 C C . TYR A 1 93 ? -9.870 -6.126 17.137 1.00 89.62 93 TYR A C 1
ATOM 734 O O . TYR A 1 93 ? -10.157 -6.154 18.332 1.00 89.62 93 TYR A O 1
ATOM 742 N N . ARG A 1 94 ? -10.328 -7.054 16.282 1.00 89.69 94 ARG A N 1
ATOM 743 C CA . ARG A 1 94 ? -11.290 -8.114 16.661 1.00 89.69 94 ARG A CA 1
ATOM 744 C C . ARG A 1 94 ? -10.795 -9.006 17.790 1.00 89.69 94 ARG A C 1
ATOM 746 O O . ARG A 1 94 ? -11.563 -9.338 18.692 1.00 89.69 94 ARG A O 1
ATOM 753 N N . ALA A 1 95 ? -9.521 -9.380 17.734 1.00 89.06 95 ALA A N 1
ATOM 754 C CA . ALA A 1 95 ? -8.903 -10.265 18.714 1.00 89.06 95 ALA A CA 1
ATOM 755 C C . ALA A 1 95 ? -8.501 -9.542 20.010 1.00 89.06 95 ALA A C 1
ATOM 757 O O . ALA A 1 95 ? -8.270 -10.196 21.025 1.00 89.06 95 ALA A O 1
ATOM 758 N N . LEU A 1 96 ? -8.440 -8.206 20.003 1.00 90.81 96 LEU A N 1
ATOM 759 C CA . LEU A 1 96 ? -7.966 -7.446 21.153 1.00 90.81 96 LEU A CA 1
ATOM 760 C C . LEU A 1 96 ? -9.034 -7.367 22.261 1.00 90.81 96 LEU A C 1
ATOM 762 O O . LEU A 1 96 ? -10.233 -7.186 21.983 1.00 90.81 96 LEU A O 1
ATOM 766 N N . PRO A 1 97 ? -8.632 -7.455 23.542 1.00 91.31 97 PRO A N 1
ATOM 767 C CA . PRO A 1 97 ? -9.483 -7.096 24.667 1.00 91.31 97 PRO A CA 1
ATOM 768 C C . PRO A 1 97 ? -9.969 -5.646 24.560 1.00 91.31 97 PRO A C 1
ATOM 770 O O . PRO A 1 97 ? -9.224 -4.749 24.173 1.00 91.31 97 PRO A O 1
ATOM 773 N N . VAL A 1 98 ? -11.207 -5.378 24.992 1.00 89.12 98 VAL A N 1
ATOM 774 C CA . VAL A 1 98 ? -11.813 -4.029 24.936 1.00 89.12 98 VAL A CA 1
ATOM 775 C C . VAL A 1 98 ? -10.923 -2.963 25.581 1.00 89.12 98 VAL A C 1
ATOM 777 O O . VAL A 1 98 ? -10.795 -1.862 25.054 1.00 89.12 98 VAL A O 1
ATOM 780 N N . LYS A 1 99 ? -10.282 -3.296 26.706 1.00 92.81 99 LYS A N 1
ATOM 781 C CA . LYS A 1 99 ? -9.380 -2.391 27.425 1.00 92.81 99 LYS A CA 1
ATOM 782 C C . LYS A 1 99 ? -8.194 -1.949 26.562 1.00 92.81 99 LYS A C 1
ATOM 784 O O . LYS A 1 99 ? -7.804 -0.788 26.631 1.00 92.81 99 LYS A O 1
ATOM 789 N N . GLU A 1 100 ? -7.640 -2.842 25.749 1.00 92.25 100 GLU A N 1
ATOM 790 C CA . GLU A 1 100 ? -6.530 -2.524 24.848 1.00 92.25 100 GLU A CA 1
ATOM 791 C C . GLU A 1 100 ? -6.992 -1.656 23.682 1.00 92.25 100 GLU A C 1
ATOM 793 O O . GLU A 1 100 ? -6.361 -0.641 23.409 1.00 92.25 100 GLU A O 1
ATOM 798 N N . VAL A 1 101 ? -8.147 -1.968 23.083 1.00 91.19 101 VAL A N 1
ATOM 799 C CA . VAL A 1 101 ? -8.747 -1.137 22.023 1.00 91.19 101 VAL A CA 1
ATOM 800 C C . VAL A 1 101 ? -8.993 0.289 22.521 1.00 91.19 101 VAL A C 1
ATOM 802 O O . VAL A 1 101 ? -8.603 1.252 21.867 1.00 91.19 101 VAL A O 1
ATOM 805 N N . VAL A 1 102 ? -9.579 0.436 23.716 1.00 90.88 102 VAL A N 1
ATOM 806 C CA . VAL A 1 102 ? -9.766 1.746 24.363 1.00 90.88 102 VAL A CA 1
ATOM 807 C C . VAL A 1 102 ? -8.424 2.445 24.555 1.00 90.88 102 VAL A C 1
ATOM 809 O O . VAL A 1 102 ? -8.331 3.642 24.332 1.00 90.88 102 VAL A O 1
ATOM 812 N N . THR A 1 103 ? -7.389 1.725 24.984 1.00 91.44 103 THR A N 1
ATOM 813 C CA . THR A 1 103 ? -6.081 2.323 25.284 1.00 91.44 103 THR A CA 1
ATOM 814 C C . THR A 1 103 ? -5.386 2.813 24.014 1.00 91.44 103 THR A C 1
ATOM 816 O O . THR A 1 103 ? -4.810 3.893 24.029 1.00 91.44 103 THR A O 1
ATOM 819 N N . GLN A 1 104 ? -5.482 2.062 22.914 1.00 90.19 104 GLN A N 1
ATOM 820 C CA . GLN A 1 104 ? -4.878 2.423 21.629 1.00 90.19 104 GLN A CA 1
ATOM 821 C C . GLN A 1 104 ? -5.602 3.579 20.932 1.00 90.19 104 GLN A C 1
ATOM 823 O O . GLN A 1 104 ? -4.964 4.394 20.276 1.00 90.19 104 GLN A O 1
ATOM 828 N N . LEU A 1 105 ? -6.930 3.647 21.059 1.00 90.44 105 LEU A N 1
ATOM 829 C CA . LEU A 1 105 ? -7.751 4.594 20.300 1.00 90.44 105 LEU A CA 1
ATOM 830 C C . LEU A 1 105 ? -8.222 5.803 21.117 1.00 90.44 105 LEU A C 1
ATOM 832 O O . LEU A 1 105 ? -8.787 6.742 20.559 1.00 90.44 105 LEU A O 1
ATOM 836 N N . ARG A 1 106 ? -8.013 5.821 22.439 1.00 88.31 106 ARG A N 1
ATOM 837 C CA . ARG A 1 106 ? -8.397 6.962 23.280 1.00 88.31 106 ARG A CA 1
ATOM 838 C C . ARG A 1 106 ? -7.651 8.219 22.834 1.00 88.31 106 ARG A C 1
ATOM 840 O O . ARG A 1 106 ? -6.427 8.236 22.787 1.00 88.31 106 ARG A O 1
ATOM 847 N N . GLY A 1 107 ? -8.413 9.284 22.586 1.00 86.88 107 GLY A N 1
ATOM 848 C CA . GLY A 1 107 ? -7.877 10.581 22.169 1.00 86.88 107 GLY A CA 1
ATOM 849 C C . GLY A 1 107 ? -7.363 10.620 20.729 1.00 86.88 107 GLY A C 1
ATOM 850 O O . GLY A 1 107 ? -6.805 11.634 20.333 1.00 86.88 107 GLY A O 1
ATOM 851 N N . GLN A 1 108 ? -7.536 9.547 19.949 1.00 90.94 108 GLN A N 1
ATOM 852 C CA . GLN A 1 108 ? -7.251 9.569 18.517 1.00 90.94 108 GLN A CA 1
ATOM 853 C C . GLN A 1 108 ? -8.406 10.242 17.778 1.00 90.94 108 GLN A C 1
ATOM 855 O O . GLN A 1 108 ? -9.563 9.877 17.976 1.00 90.94 108 GLN A O 1
ATOM 860 N N . GLU A 1 109 ? -8.089 11.191 16.904 1.00 93.31 109 GLU A N 1
ATOM 861 C CA . GLU A 1 109 ? -9.069 11.838 16.021 1.00 93.31 109 GLU A CA 1
ATOM 862 C C . GLU A 1 109 ? -9.270 11.053 14.722 1.00 93.31 109 GLU A C 1
ATOM 864 O O . GLU A 1 109 ? -10.252 11.245 14.012 1.00 93.31 109 GLU A O 1
ATOM 869 N N . SER A 1 110 ? -8.347 10.143 14.404 1.00 93.81 110 SER A N 1
ATOM 870 C CA . SER A 1 110 ? -8.471 9.275 13.243 1.00 93.81 110 SER A CA 1
ATOM 871 C C . SER A 1 110 ? -7.786 7.929 13.443 1.00 93.81 110 SER A C 1
ATOM 873 O O . SER A 1 110 ? -6.927 7.767 14.308 1.00 93.81 110 SER A O 1
ATOM 875 N N . LEU A 1 111 ? -8.188 6.952 12.635 1.00 93.75 111 LEU A N 1
ATOM 876 C CA . LEU A 1 111 ? -7.540 5.652 12.531 1.00 93.75 111 LEU A CA 1
ATOM 877 C C . LEU A 1 111 ? -7.390 5.283 11.057 1.00 93.75 111 LEU A C 1
ATOM 879 O O . LEU A 1 111 ? -8.394 5.049 10.384 1.00 93.75 111 LEU A O 1
ATOM 883 N N . LEU A 1 112 ? -6.150 5.173 10.582 1.00 93.31 112 LEU A N 1
ATOM 884 C CA . LEU A 1 112 ? -5.860 4.648 9.251 1.00 93.31 112 LEU A CA 1
ATOM 885 C C . LEU A 1 112 ? -6.134 3.139 9.227 1.00 93.31 112 LEU A C 1
ATOM 887 O O . LEU A 1 112 ? -5.539 2.378 9.988 1.00 93.31 112 LEU A O 1
ATOM 891 N N . LEU A 1 113 ? -7.045 2.713 8.355 1.00 92.88 113 LEU A N 1
ATOM 892 C CA . LEU A 1 113 ? -7.361 1.299 8.140 1.00 92.88 113 LEU A CA 1
ATOM 893 C C . LEU A 1 113 ? -6.394 0.647 7.152 1.00 92.88 113 LEU A C 1
ATOM 895 O O . LEU A 1 113 ? -6.189 -0.563 7.210 1.00 92.88 113 LEU A O 1
ATOM 899 N N . GLY A 1 114 ? -5.818 1.453 6.262 1.00 91.19 114 GLY A N 1
ATOM 900 C CA . GLY A 1 114 ? -4.855 1.031 5.258 1.00 91.19 114 GLY A CA 1
ATOM 901 C C . GLY A 1 114 ? -5.166 1.608 3.883 1.00 91.19 114 GLY A C 1
ATOM 902 O O . GLY A 1 114 ? -6.090 2.410 3.714 1.00 91.19 114 GLY A O 1
ATOM 903 N N . ARG A 1 115 ? -4.369 1.153 2.919 1.00 91.56 115 ARG A N 1
ATOM 904 C CA . ARG A 1 115 ? -4.489 1.446 1.496 1.00 91.56 115 ARG A CA 1
ATOM 905 C C . ARG A 1 115 ? -5.055 0.234 0.777 1.00 91.56 115 ARG A C 1
ATOM 907 O O . ARG A 1 115 ? -4.588 -0.876 1.017 1.00 91.56 115 ARG A O 1
ATOM 914 N N . PHE A 1 116 ? -6.023 0.451 -0.105 1.00 90.06 116 PHE A N 1
ATOM 915 C CA . PHE A 1 116 ? -6.722 -0.635 -0.783 1.00 90.06 116 PHE A CA 1
ATOM 916 C C . PHE A 1 116 ? -6.988 -0.314 -2.249 1.00 90.06 116 PHE A C 1
ATOM 918 O O . PHE A 1 116 ? -7.202 0.841 -2.621 1.00 90.06 116 PHE A O 1
ATOM 925 N N . GLU A 1 117 ? -7.065 -1.361 -3.064 1.00 89.00 117 GLU A N 1
ATOM 926 C CA . GLU A 1 117 ? -7.629 -1.290 -4.411 1.00 89.00 117 GLU A CA 1
ATOM 927 C C . GLU A 1 117 ? -9.098 -0.824 -4.368 1.00 89.00 117 GLU A C 1
ATOM 929 O O . GLU A 1 117 ? -9.825 -1.183 -3.432 1.00 89.00 117 GLU A O 1
ATOM 934 N N . PRO A 1 118 ? -9.628 -0.116 -5.386 1.00 89.62 118 PRO A N 1
ATOM 935 C CA . PRO A 1 118 ? -10.959 0.495 -5.323 1.00 89.62 118 PRO A CA 1
ATOM 936 C C . PRO A 1 118 ? -12.084 -0.500 -5.043 1.00 89.62 118 PRO A C 1
ATOM 938 O O . PRO A 1 118 ? -13.067 -0.185 -4.369 1.00 89.62 118 PRO A O 1
ATOM 941 N N . LYS A 1 119 ? -11.966 -1.722 -5.571 1.00 90.06 119 LYS A N 1
ATOM 942 C CA . LYS A 1 119 ? -12.966 -2.775 -5.362 1.00 90.06 119 LYS A CA 1
ATOM 943 C C . LYS A 1 119 ? -12.976 -3.253 -3.911 1.00 90.0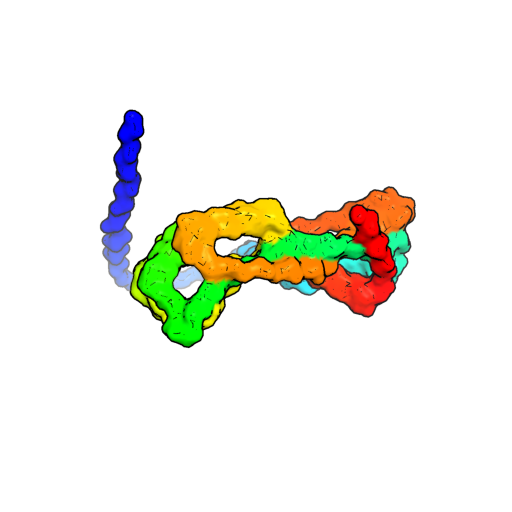6 119 LYS A C 1
ATOM 945 O O . LYS A 1 119 ? -14.054 -3.419 -3.343 1.00 90.06 119 LYS A O 1
ATOM 950 N N . GLU A 1 120 ? -11.803 -3.467 -3.327 1.00 91.38 120 GLU A N 1
ATOM 951 C CA . GLU A 1 120 ? -11.661 -3.884 -1.934 1.00 91.38 120 GLU A CA 1
ATOM 952 C C . GLU A 1 120 ? -12.062 -2.753 -0.981 1.00 91.38 120 GLU A C 1
ATOM 954 O O . GLU A 1 120 ? -12.877 -2.970 -0.079 1.00 91.38 120 GLU A O 1
ATOM 959 N N . ALA A 1 121 ? -11.608 -1.527 -1.259 1.00 93.31 121 ALA A N 1
ATOM 960 C CA . ALA A 1 121 ? -11.964 -0.329 -0.510 1.00 93.31 121 ALA A CA 1
ATOM 961 C C . ALA A 1 121 ? -13.487 -0.176 -0.376 1.00 93.31 121 ALA A C 1
ATOM 963 O O . ALA A 1 121 ? -13.997 0.043 0.720 1.00 93.31 121 ALA A O 1
ATOM 964 N N . ARG A 1 122 ? -14.245 -0.389 -1.463 1.00 93.94 122 ARG A N 1
ATOM 965 C CA . ARG A 1 122 ? -15.721 -0.346 -1.450 1.00 93.94 122 ARG A CA 1
ATOM 966 C C . ARG A 1 122 ? -16.342 -1.375 -0.508 1.00 93.94 122 ARG A C 1
ATOM 968 O O . ARG A 1 122 ? -17.325 -1.065 0.167 1.00 93.94 122 ARG A O 1
ATOM 975 N N . VAL A 1 123 ? -15.798 -2.592 -0.459 1.00 93.81 123 VAL A N 1
ATOM 976 C CA . VAL A 1 123 ? -16.299 -3.662 0.419 1.00 93.81 123 VAL A CA 1
ATOM 977 C C . VAL A 1 123 ? -16.065 -3.298 1.884 1.00 93.81 123 VAL A C 1
ATOM 979 O O . VAL A 1 123 ? -16.988 -3.396 2.699 1.00 93.81 123 VAL A O 1
ATOM 982 N N . ILE A 1 124 ? -14.861 -2.826 2.212 1.00 93.06 124 ILE A N 1
ATOM 983 C CA . ILE A 1 124 ? -14.501 -2.391 3.567 1.00 93.06 124 ILE A CA 1
ATOM 984 C C . ILE A 1 124 ? -15.344 -1.178 3.969 1.00 93.06 124 ILE A C 1
ATOM 986 O O . ILE A 1 124 ? -15.965 -1.179 5.034 1.00 93.06 124 ILE A O 1
ATOM 990 N N . ALA A 1 125 ? -15.465 -0.190 3.083 1.00 94.06 125 ALA A N 1
ATOM 991 C CA . ALA A 1 125 ? -16.254 1.008 3.315 1.00 94.06 125 ALA A CA 1
ATOM 992 C C . ALA A 1 125 ? -17.724 0.682 3.606 1.00 94.06 125 ALA A C 1
ATOM 994 O O . ALA A 1 125 ? -18.313 1.216 4.547 1.00 94.06 125 ALA A O 1
ATOM 995 N N . ALA A 1 126 ? -18.315 -0.248 2.852 1.00 93.81 126 ALA A N 1
ATOM 996 C CA . ALA A 1 126 ? -19.672 -0.724 3.101 1.00 93.81 126 ALA A CA 1
ATOM 997 C C . ALA A 1 126 ? -19.809 -1.454 4.451 1.00 93.81 126 ALA A C 1
ATOM 999 O O . ALA A 1 126 ? -20.858 -1.376 5.090 1.00 93.81 126 ALA A O 1
ATOM 1000 N N . ALA A 1 127 ? -18.781 -2.170 4.916 1.00 92.31 127 ALA A N 1
ATOM 1001 C CA . ALA A 1 127 ? -18.789 -2.788 6.242 1.00 92.31 127 ALA A CA 1
ATOM 1002 C C . ALA A 1 127 ? -18.713 -1.747 7.370 1.00 92.31 127 ALA A C 1
ATOM 1004 O O . ALA A 1 127 ? -19.477 -1.848 8.326 1.00 92.31 127 ALA A O 1
ATOM 1005 N N . CYS A 1 128 ? -17.861 -0.728 7.237 1.00 93.25 128 CYS A N 1
ATOM 1006 C CA . CYS A 1 128 ? -17.750 0.355 8.216 1.00 93.25 128 CYS A CA 1
ATOM 1007 C C . CYS A 1 128 ? -19.036 1.189 8.299 1.00 93.25 128 CYS A C 1
ATOM 1009 O O . CYS A 1 128 ? -19.556 1.404 9.392 1.00 93.25 128 CYS A O 1
ATOM 1011 N N . ARG A 1 129 ? -19.602 1.583 7.151 1.00 93.25 129 ARG A N 1
ATOM 1012 C CA . ARG A 1 129 ? -20.843 2.374 7.093 1.00 93.25 129 ARG A CA 1
ATOM 1013 C C . ARG A 1 129 ? -22.042 1.653 7.706 1.00 93.25 129 ARG A C 1
ATOM 1015 O O . ARG A 1 129 ? -22.868 2.299 8.332 1.00 93.25 129 ARG A O 1
ATOM 1022 N N . ARG A 1 130 ? -22.133 0.323 7.574 1.00 93.50 130 ARG A N 1
ATOM 1023 C CA . ARG A 1 130 ? -23.201 -0.476 8.211 1.00 93.50 130 ARG A CA 1
ATOM 1024 C C . ARG A 1 130 ? -23.167 -0.442 9.739 1.00 93.50 130 ARG A C 1
ATOM 1026 O O . ARG A 1 130 ? -24.182 -0.720 10.364 1.00 93.50 130 ARG A O 1
ATOM 1033 N N . GLU A 1 131 ? -22.020 -0.125 10.328 1.00 92.62 131 GLU A N 1
ATOM 1034 C CA . GLU A 1 131 ? -21.861 0.050 11.774 1.00 92.62 131 GLU A CA 1
ATOM 1035 C C . GLU A 1 131 ? -21.937 1.525 12.204 1.00 92.62 131 GLU A C 1
ATOM 1037 O O . GLU A 1 131 ? -21.608 1.847 13.347 1.00 92.62 131 GLU A O 1
ATOM 1042 N N . ASP A 1 132 ? -22.368 2.416 11.302 1.00 93.06 132 ASP A N 1
ATOM 1043 C CA . ASP A 1 132 ? -22.392 3.873 11.475 1.00 93.06 132 ASP A CA 1
ATOM 1044 C C . ASP A 1 132 ? -21.015 4.471 11.828 1.00 93.06 132 ASP A C 1
ATOM 1046 O O . ASP A 1 132 ? -20.921 5.471 12.540 1.00 93.06 132 ASP A O 1
ATOM 1050 N N . LEU A 1 133 ? -19.926 3.861 11.344 1.00 93.56 133 LEU A N 1
ATOM 1051 C CA . LEU A 1 133 ? -18.588 4.437 11.470 1.00 93.56 133 LEU A CA 1
ATOM 1052 C C . LEU A 1 133 ? -18.386 5.547 10.433 1.00 93.56 133 LEU A C 1
ATOM 1054 O O . LEU A 1 133 ? -18.641 5.351 9.241 1.00 93.56 133 LEU A O 1
ATOM 1058 N N . ASN A 1 134 ? -17.872 6.691 10.883 1.00 93.88 134 ASN A N 1
ATOM 1059 C CA . ASN A 1 134 ? -17.537 7.810 10.013 1.00 93.88 134 ASN A CA 1
ATOM 1060 C C . ASN A 1 134 ? -16.234 7.523 9.251 1.00 93.88 134 ASN A C 1
ATOM 1062 O O . ASN A 1 134 ? -15.147 7.527 9.829 1.00 93.88 134 ASN A O 1
ATOM 1066 N N . LEU A 1 135 ? -16.364 7.235 7.958 1.00 95.00 135 LEU A N 1
ATOM 1067 C CA . LEU A 1 135 ? -15.268 6.839 7.080 1.00 95.00 135 LEU A CA 1
ATOM 1068 C C . LEU A 1 135 ? -14.898 7.983 6.135 1.00 95.00 135 LEU A C 1
ATOM 1070 O O . LEU A 1 135 ? -15.762 8.540 5.456 1.00 95.00 135 LEU A O 1
ATOM 1074 N N . VAL A 1 136 ? -13.605 8.257 6.043 1.00 95.88 136 VAL A N 1
ATOM 1075 C CA . VAL A 1 136 ? -12.989 9.174 5.089 1.00 95.88 136 VAL A CA 1
ATOM 1076 C C . VAL A 1 136 ? -12.225 8.349 4.058 1.00 95.88 136 VAL A C 1
ATOM 1078 O O . VAL A 1 136 ? -11.432 7.477 4.417 1.00 95.88 136 VAL A O 1
ATOM 1081 N N . GLU A 1 137 ? -12.482 8.625 2.782 1.00 94.31 137 GLU A N 1
ATOM 1082 C CA . GLU A 1 137 ? -11.784 8.021 1.646 1.00 94.31 137 GLU A CA 1
ATOM 1083 C C . GLU A 1 137 ? -10.885 9.083 1.007 1.00 94.31 137 GLU A C 1
ATOM 1085 O O . GLU A 1 137 ? -11.344 10.195 0.736 1.00 94.31 137 GLU A O 1
ATOM 1090 N N . SER A 1 138 ? -9.623 8.746 0.752 1.00 91.88 138 SER A N 1
ATOM 1091 C CA . SER A 1 138 ? -8.703 9.588 -0.013 1.00 91.88 138 SER A CA 1
ATOM 1092 C C . SER A 1 138 ? -8.149 8.792 -1.180 1.00 91.88 138 SER A C 1
ATOM 1094 O O . SER A 1 138 ? -7.590 7.717 -0.980 1.00 91.88 138 SER A O 1
ATOM 1096 N N . ILE A 1 139 ? -8.285 9.320 -2.394 1.00 87.06 139 ILE A N 1
ATOM 1097 C CA . ILE A 1 139 ? -7.651 8.722 -3.570 1.00 87.06 139 ILE A CA 1
ATOM 1098 C C . ILE A 1 139 ? -6.151 8.984 -3.470 1.00 87.06 139 ILE A C 1
ATOM 1100 O O . ILE A 1 139 ? -5.732 10.112 -3.198 1.00 87.06 139 ILE A O 1
ATOM 1104 N N . VAL A 1 140 ? -5.360 7.937 -3.667 1.00 83.88 140 VAL A N 1
ATOM 1105 C CA . VAL A 1 140 ? -3.910 8.022 -3.739 1.00 83.88 140 VAL A CA 1
ATOM 1106 C C . VAL A 1 140 ? -3.452 7.506 -5.086 1.00 83.88 140 VAL A C 1
ATOM 1108 O O . VAL A 1 140 ? -3.535 6.313 -5.369 1.00 83.88 140 VAL A O 1
ATOM 1111 N N . ASP A 1 141 ? -2.897 8.420 -5.871 1.00 73.38 141 ASP A N 1
ATOM 1112 C CA . ASP A 1 141 ? -2.182 8.080 -7.091 1.00 73.38 141 ASP A CA 1
ATOM 1113 C C . ASP A 1 141 ? -0.772 7.627 -6.709 1.00 73.38 141 ASP A C 1
ATOM 1115 O O . ASP A 1 141 ? 0.147 8.436 -6.548 1.00 73.38 141 ASP A O 1
ATOM 1119 N N . ALA A 1 142 ? -0.602 6.319 -6.525 1.00 69.38 142 ALA A N 1
ATOM 1120 C CA . ALA A 1 142 ? 0.715 5.724 -6.351 1.00 69.38 142 ALA A CA 1
ATOM 1121 C C . ALA A 1 142 ? 1.229 5.263 -7.725 1.00 69.38 142 ALA A C 1
ATOM 1123 O O . ALA A 1 142 ? 0.552 4.484 -8.401 1.00 69.38 142 ALA A O 1
ATOM 1124 N N . PRO A 1 143 ? 2.390 5.758 -8.190 1.00 71.62 143 PRO A N 1
ATOM 1125 C CA . PRO A 1 143 ? 2.973 5.257 -9.420 1.00 71.62 143 PRO A CA 1
ATOM 1126 C C . PRO A 1 143 ? 3.462 3.827 -9.213 1.00 71.62 143 PRO A C 1
ATOM 1128 O O . PRO A 1 143 ? 4.313 3.576 -8.364 1.00 71.62 143 PRO A O 1
ATOM 1131 N N . GLU A 1 144 ? 2.957 2.915 -10.030 1.00 84.12 144 GLU A N 1
ATOM 1132 C CA . GLU A 1 144 ? 3.478 1.560 -10.140 1.00 84.12 144 GLU A CA 1
ATOM 1133 C C . GLU A 1 144 ? 4.398 1.452 -11.347 1.00 84.12 144 GLU A C 1
ATOM 1135 O O . GLU A 1 144 ? 4.193 2.120 -12.368 1.00 84.12 144 GLU A O 1
ATOM 1140 N N . PHE A 1 145 ? 5.409 0.595 -11.234 1.00 89.75 145 PHE A N 1
ATOM 1141 C CA . PHE A 1 145 ? 6.382 0.363 -12.289 1.00 89.75 145 PHE A CA 1
ATOM 1142 C C . PHE A 1 145 ? 6.433 -1.113 -12.672 1.00 89.75 145 PHE A C 1
ATOM 1144 O O . PHE A 1 145 ? 6.388 -1.990 -11.816 1.00 89.75 145 PHE A O 1
ATOM 1151 N N . LEU A 1 146 ? 6.575 -1.371 -13.971 1.00 92.00 146 LEU A N 1
ATOM 1152 C CA . LEU A 1 146 ? 6.848 -2.697 -14.518 1.00 92.00 146 LEU A CA 1
ATOM 1153 C C . LEU A 1 146 ? 8.054 -2.610 -15.457 1.00 92.00 146 LEU A C 1
ATOM 1155 O O . LEU A 1 146 ? 7.971 -1.911 -16.477 1.00 92.00 146 LEU A O 1
ATOM 1159 N N . PRO A 1 147 ? 9.163 -3.308 -15.170 1.00 94.81 147 PRO A N 1
ATOM 1160 C CA . PRO A 1 147 ? 10.262 -3.411 -16.112 1.00 94.81 147 PRO A CA 1
ATOM 1161 C C . PRO A 1 147 ? 9.823 -4.197 -17.346 1.00 94.81 147 PRO A C 1
ATOM 1163 O O . PRO A 1 147 ? 9.313 -5.316 -17.259 1.00 94.81 147 PRO A O 1
ATOM 1166 N N . MET A 1 148 ? 10.035 -3.607 -18.516 1.00 95.81 148 MET A N 1
ATOM 1167 C CA . MET A 1 148 ? 9.704 -4.204 -19.801 1.00 95.81 148 MET A CA 1
ATOM 1168 C C . MET A 1 148 ? 10.863 -4.007 -20.764 1.00 95.81 148 MET A C 1
ATOM 1170 O O . MET A 1 148 ? 11.392 -2.906 -20.890 1.00 95.81 148 MET A O 1
ATOM 1174 N N . ASN A 1 149 ? 11.243 -5.062 -21.471 1.00 96.44 149 ASN A N 1
ATOM 1175 C CA . ASN A 1 149 ? 12.183 -4.959 -22.568 1.00 96.44 149 ASN A CA 1
ATOM 1176 C C . ASN A 1 149 ? 11.409 -4.681 -23.865 1.00 96.44 149 ASN A C 1
ATOM 1178 O O . ASN A 1 149 ? 10.702 -5.550 -24.373 1.00 96.44 149 ASN A O 1
ATOM 1182 N N . GLU A 1 150 ? 11.521 -3.469 -24.409 1.00 95.62 150 GLU A N 1
ATOM 1183 C CA . GLU A 1 150 ? 10.794 -3.054 -25.618 1.00 95.62 150 GLU A CA 1
ATOM 1184 C C . GLU A 1 150 ? 11.308 -3.744 -26.891 1.00 95.62 150 GLU A C 1
ATOM 1186 O O . GLU A 1 150 ? 10.574 -3.822 -27.874 1.00 95.62 150 GLU A O 1
ATOM 1191 N N . LEU A 1 151 ? 12.538 -4.274 -26.885 1.00 95.94 151 LEU A N 1
ATOM 1192 C CA . LEU A 1 151 ? 13.102 -4.986 -28.037 1.00 95.94 151 LEU A CA 1
ATOM 1193 C C . LEU A 1 151 ? 12.570 -6.416 -28.141 1.00 95.94 151 LEU A C 1
ATOM 1195 O O . LEU A 1 151 ? 12.363 -6.914 -29.246 1.00 95.94 151 LEU A O 1
ATOM 1199 N N . THR A 1 152 ? 12.357 -7.082 -27.005 1.00 95.38 152 THR A N 1
ATOM 1200 C CA . THR A 1 152 ? 11.875 -8.473 -26.962 1.00 95.38 152 THR A CA 1
ATOM 1201 C C . THR A 1 152 ? 10.385 -8.589 -26.646 1.00 95.38 152 THR A C 1
ATOM 1203 O O . THR A 1 152 ? 9.800 -9.647 -26.864 1.00 95.38 152 THR A O 1
ATOM 1206 N N . GLY A 1 153 ? 9.760 -7.525 -26.136 1.00 93.19 153 GLY A N 1
ATOM 1207 C CA . GLY A 1 153 ? 8.371 -7.523 -25.674 1.00 93.19 153 GLY A CA 1
ATOM 1208 C C . GLY A 1 153 ? 8.154 -8.246 -24.339 1.00 93.19 153 GLY A C 1
ATOM 1209 O O . GLY A 1 153 ? 7.011 -8.509 -23.974 1.00 93.19 153 GLY A O 1
ATOM 1210 N N . VAL A 1 154 ? 9.224 -8.586 -23.614 1.00 93.8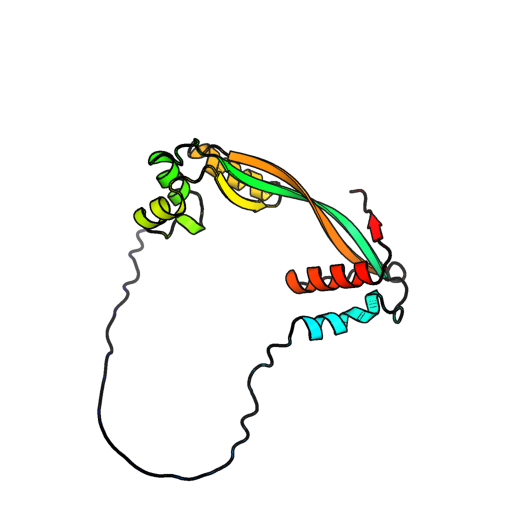1 154 VAL A N 1
ATOM 1211 C CA . VAL A 1 154 ? 9.158 -9.332 -22.348 1.00 93.81 154 VAL A CA 1
ATOM 1212 C C . VAL A 1 154 ? 8.982 -8.375 -21.171 1.00 93.81 154 VAL A C 1
ATOM 1214 O O . VAL A 1 154 ? 9.700 -7.383 -21.064 1.00 93.81 154 VAL A O 1
ATOM 1217 N N . ALA A 1 155 ? 8.055 -8.693 -20.268 1.00 94.19 155 ALA A N 1
ATOM 1218 C CA . ALA A 1 155 ? 7.923 -8.035 -18.972 1.00 94.19 155 ALA A CA 1
ATOM 1219 C C . ALA A 1 155 ? 8.594 -8.873 -17.878 1.00 94.19 155 ALA A C 1
ATOM 1221 O O . ALA A 1 155 ? 8.516 -10.103 -17.899 1.00 94.19 155 ALA A O 1
ATOM 1222 N N . LEU A 1 156 ? 9.231 -8.203 -16.921 1.00 94.56 156 LEU A N 1
ATOM 1223 C CA . LEU A 1 156 ? 9.797 -8.830 -15.735 1.00 94.56 156 LEU A CA 1
ATOM 1224 C C . LEU A 1 156 ? 8.849 -8.622 -14.555 1.00 94.56 156 LEU A C 1
ATOM 1226 O O . LEU A 1 156 ? 8.523 -7.487 -14.217 1.00 94.56 156 LEU A O 1
ATOM 1230 N N . ILE A 1 157 ? 8.442 -9.718 -13.920 1.00 92.94 157 ILE A N 1
ATOM 1231 C CA . ILE A 1 157 ? 7.635 -9.699 -12.699 1.00 92.94 157 ILE A CA 1
ATOM 1232 C C . ILE A 1 157 ? 8.549 -10.084 -11.540 1.00 92.94 157 ILE A C 1
ATOM 1234 O O . ILE A 1 157 ? 9.173 -11.144 -11.568 1.00 92.94 157 ILE A O 1
ATOM 1238 N N . ILE A 1 158 ? 8.624 -9.215 -10.536 1.00 90.88 158 ILE A N 1
ATOM 1239 C CA . ILE A 1 158 ? 9.332 -9.468 -9.282 1.00 90.88 158 ILE A CA 1
ATOM 1240 C C . ILE A 1 158 ? 8.250 -9.694 -8.226 1.00 90.88 158 ILE A C 1
ATOM 1242 O O . ILE A 1 158 ? 7.521 -8.769 -7.897 1.00 90.88 158 ILE A O 1
ATOM 1246 N N . GLU A 1 159 ? 8.106 -10.931 -7.747 1.00 87.62 159 GLU A N 1
ATOM 1247 C CA . GLU A 1 159 ? 7.013 -11.329 -6.835 1.00 87.62 159 GLU A CA 1
ATOM 1248 C C . GLU A 1 159 ? 7.164 -10.781 -5.408 1.00 87.62 159 GLU A C 1
ATOM 1250 O O . GLU A 1 159 ? 6.210 -10.762 -4.638 1.00 87.62 159 GLU A O 1
ATOM 1255 N N . ASP A 1 160 ? 8.379 -10.387 -5.034 1.00 87.62 160 ASP A N 1
ATOM 1256 C CA . ASP A 1 160 ? 8.687 -9.813 -3.729 1.00 87.62 160 ASP A CA 1
ATOM 1257 C C . ASP A 1 160 ? 8.552 -8.290 -3.812 1.00 87.62 160 ASP A C 1
ATOM 1259 O O . ASP A 1 160 ? 9.414 -7.630 -4.391 1.00 87.62 160 ASP A O 1
ATOM 1263 N N . ASP A 1 161 ? 7.474 -7.748 -3.241 1.00 83.62 161 ASP A N 1
ATOM 1264 C CA . ASP A 1 161 ? 7.125 -6.323 -3.322 1.00 83.62 161 ASP A CA 1
ATOM 1265 C C . ASP A 1 161 ? 8.249 -5.400 -2.825 1.00 83.62 161 ASP A C 1
ATOM 1267 O O . ASP A 1 161 ? 8.530 -4.368 -3.436 1.00 83.62 161 ASP A O 1
ATOM 1271 N N . LEU A 1 162 ? 8.935 -5.783 -1.741 1.00 86.31 162 LEU A N 1
ATOM 1272 C CA . LEU A 1 162 ? 10.032 -4.986 -1.188 1.00 86.31 162 LEU A CA 1
ATOM 1273 C C . LEU A 1 162 ? 11.254 -5.030 -2.101 1.00 86.31 162 LEU A C 1
ATOM 1275 O O . LEU A 1 162 ? 11.938 -4.022 -2.273 1.00 86.31 162 LEU A O 1
ATOM 1279 N N . LEU A 1 163 ? 11.567 -6.188 -2.683 1.00 91.25 163 LEU A N 1
ATOM 1280 C CA . LEU A 1 163 ? 12.638 -6.280 -3.674 1.00 91.25 163 LEU A CA 1
ATOM 1281 C C . LEU A 1 163 ? 12.291 -5.473 -4.927 1.00 91.25 163 LEU A C 1
ATOM 1283 O O . LEU A 1 163 ? 13.145 -4.750 -5.434 1.00 91.25 163 LEU A O 1
ATOM 1287 N N . ALA A 1 164 ? 11.051 -5.576 -5.401 1.00 90.44 164 ALA A N 1
ATOM 1288 C CA . ALA A 1 164 ? 10.556 -4.851 -6.558 1.00 90.44 164 ALA A CA 1
ATOM 1289 C C . ALA A 1 164 ? 10.719 -3.338 -6.364 1.00 90.44 164 ALA A C 1
ATOM 1291 O O . ALA A 1 164 ? 11.337 -2.679 -7.197 1.00 90.44 164 ALA A O 1
ATOM 1292 N N . GLU A 1 165 ? 10.272 -2.803 -5.224 1.00 88.81 165 GLU A N 1
ATOM 1293 C CA . GLU A 1 165 ? 10.419 -1.386 -4.878 1.00 88.81 165 GLU A CA 1
ATOM 1294 C C . GLU A 1 165 ? 11.885 -0.926 -4.912 1.00 88.81 165 GLU A C 1
ATOM 1296 O O . GLU A 1 165 ? 12.201 0.105 -5.518 1.00 88.81 165 GLU A O 1
ATOM 1301 N N . HIS A 1 166 ? 12.802 -1.702 -4.323 1.00 91.69 166 HIS A N 1
ATOM 1302 C CA . HIS A 1 166 ? 14.228 -1.372 -4.353 1.00 91.69 166 HIS A CA 1
ATOM 1303 C C . HIS A 1 166 ? 14.807 -1.425 -5.772 1.00 91.69 166 HIS A C 1
ATOM 1305 O O . HIS A 1 166 ? 15.527 -0.512 -6.170 1.00 91.69 166 HIS A O 1
ATOM 1311 N N . VAL A 1 167 ? 14.473 -2.457 -6.552 1.00 93.44 167 VAL A N 1
ATOM 1312 C CA . VAL A 1 167 ? 14.924 -2.602 -7.944 1.00 93.44 167 VAL A CA 1
ATOM 1313 C C . VAL A 1 167 ? 14.427 -1.435 -8.798 1.00 93.44 167 VAL A C 1
ATOM 1315 O O . VAL A 1 167 ? 15.196 -0.879 -9.578 1.00 93.44 167 VAL A O 1
ATOM 1318 N N . TYR A 1 168 ? 13.171 -1.012 -8.635 1.00 92.81 168 TYR A N 1
ATOM 1319 C CA . TYR A 1 168 ? 12.619 0.132 -9.367 1.00 92.81 168 TYR A CA 1
ATOM 1320 C C . TYR A 1 168 ? 13.301 1.434 -8.964 1.00 92.81 168 TYR A C 1
ATOM 1322 O O . TYR A 1 168 ? 13.642 2.240 -9.828 1.00 92.81 168 TYR A O 1
ATOM 1330 N N . THR A 1 169 ? 13.535 1.621 -7.665 1.00 92.31 169 THR A N 1
ATOM 1331 C CA . THR A 1 169 ? 14.229 2.795 -7.132 1.00 92.31 169 THR A CA 1
ATOM 1332 C C . THR A 1 169 ? 15.638 2.904 -7.707 1.00 92.31 169 THR A C 1
ATOM 1334 O O . THR A 1 169 ? 15.994 3.950 -8.245 1.00 92.31 169 THR A O 1
ATOM 1337 N N . GLU A 1 170 ? 16.415 1.821 -7.674 1.00 94.62 170 GLU A N 1
ATOM 1338 C CA . GLU A 1 170 ? 17.763 1.789 -8.251 1.00 94.62 170 GLU A CA 1
ATOM 1339 C C . GLU A 1 170 ? 17.745 2.022 -9.764 1.00 94.62 170 GLU A C 1
ATOM 1341 O O . GLU A 1 170 ? 18.485 2.863 -10.276 1.00 94.62 170 GLU A O 1
ATOM 1346 N N . ALA A 1 171 ? 16.843 1.365 -10.495 1.00 93.62 171 ALA A N 1
ATOM 1347 C CA . ALA A 1 171 ? 16.723 1.558 -11.935 1.00 93.62 171 ALA A CA 1
ATOM 1348 C C . ALA A 1 171 ? 16.411 3.024 -12.299 1.00 93.62 171 ALA A C 1
ATOM 1350 O O . ALA A 1 171 ? 16.999 3.574 -13.235 1.00 93.62 171 ALA A O 1
ATOM 1351 N N . LEU A 1 172 ? 15.523 3.681 -11.541 1.00 93.12 172 LEU A N 1
ATOM 1352 C CA . LEU A 1 172 ? 15.213 5.106 -11.690 1.00 93.12 172 LEU A CA 1
ATOM 1353 C C . LEU A 1 172 ? 16.425 5.993 -11.382 1.00 93.12 172 LEU A C 1
ATOM 1355 O O . LEU A 1 172 ? 16.702 6.918 -12.147 1.00 93.12 172 LEU A O 1
ATOM 1359 N N . LEU A 1 173 ? 17.161 5.708 -10.302 1.00 94.88 173 LEU A N 1
ATOM 1360 C CA . LEU A 1 173 ? 18.380 6.439 -9.931 1.00 94.88 173 LEU A CA 1
ATOM 1361 C C . LEU A 1 173 ? 19.458 6.343 -11.014 1.00 94.88 173 LEU A C 1
ATOM 1363 O O . LEU A 1 173 ? 20.153 7.321 -11.290 1.00 94.88 173 LEU A O 1
ATOM 1367 N N . HIS A 1 174 ? 19.556 5.189 -11.669 1.00 95.38 174 HIS A N 1
ATOM 1368 C CA . HIS A 1 174 ? 20.462 4.953 -12.788 1.00 95.38 174 HIS A CA 1
ATOM 1369 C C . HIS A 1 174 ? 19.934 5.457 -14.142 1.00 95.38 174 HIS A C 1
ATOM 1371 O O . HIS A 1 174 ? 20.622 5.335 -15.156 1.00 95.38 174 HIS A O 1
ATOM 1377 N N . GLY A 1 175 ? 18.755 6.085 -14.171 1.00 93.12 175 GLY A N 1
ATOM 1378 C CA . GLY A 1 175 ? 18.239 6.780 -15.347 1.00 93.12 175 GLY A CA 1
ATOM 1379 C C . GLY A 1 175 ? 17.624 5.864 -16.402 1.00 93.12 175 GLY A C 1
ATOM 1380 O O . GLY A 1 175 ? 17.601 6.234 -17.580 1.00 93.12 175 GLY A O 1
ATOM 1381 N N . ILE A 1 176 ? 17.114 4.691 -16.009 1.00 94.56 176 ILE A N 1
ATOM 1382 C CA . ILE A 1 176 ? 16.351 3.840 -16.925 1.00 94.56 176 ILE A CA 1
ATOM 1383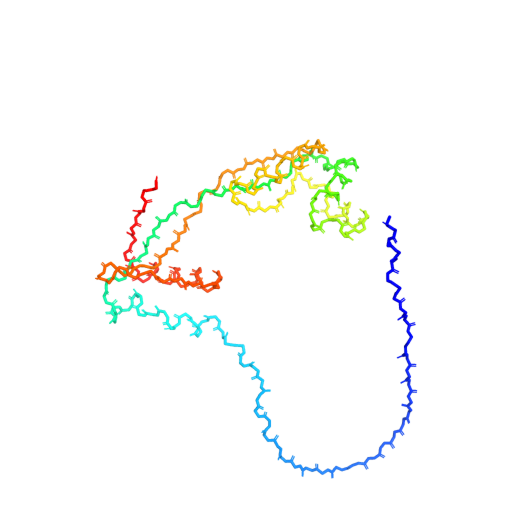 C C . ILE A 1 176 ? 15.188 4.647 -17.540 1.00 94.56 176 ILE A C 1
ATOM 1385 O O . ILE A 1 176 ? 14.521 5.416 -16.835 1.00 94.56 176 ILE A O 1
ATOM 1389 N N . PRO A 1 177 ? 14.902 4.515 -18.848 1.00 94.06 177 PRO A N 1
ATOM 1390 C CA . PRO A 1 177 ? 13.804 5.256 -19.446 1.00 94.06 177 PRO A CA 1
ATOM 1391 C C . PRO A 1 177 ? 12.459 4.862 -18.829 1.00 94.06 177 PRO A C 1
ATOM 1393 O O . PRO A 1 177 ? 12.132 3.680 -18.732 1.00 94.06 177 PRO A O 1
ATOM 1396 N N . VAL A 1 178 ? 11.642 5.857 -18.484 1.00 93.38 178 VAL A N 1
ATOM 1397 C CA . VAL A 1 178 ? 10.260 5.652 -18.030 1.00 93.38 178 VAL A CA 1
ATOM 1398 C C . VAL A 1 178 ? 9.297 5.914 -19.189 1.00 93.38 178 VAL A C 1
ATOM 1400 O O . VAL A 1 178 ? 9.488 6.838 -19.988 1.00 93.38 178 VAL A O 1
ATOM 1403 N N . ARG A 1 179 ? 8.260 5.086 -19.312 1.00 92.12 179 ARG A N 1
ATOM 1404 C CA . ARG A 1 179 ? 7.181 5.232 -20.298 1.00 92.12 179 ARG A CA 1
ATOM 1405 C C . ARG A 1 179 ? 5.851 5.227 -19.574 1.00 92.12 179 ARG A C 1
ATOM 1407 O O . ARG A 1 179 ? 5.531 4.257 -18.899 1.00 92.12 179 ARG A O 1
ATOM 1414 N N . GLN A 1 180 ? 5.076 6.291 -19.724 1.00 83.00 180 GLN A N 1
ATOM 1415 C CA . GLN A 1 180 ? 3.725 6.324 -19.185 1.00 83.00 180 GLN A CA 1
ATOM 1416 C C . GLN A 1 180 ? 2.814 5.443 -20.038 1.00 83.00 180 GLN A C 1
ATOM 1418 O O . GLN A 1 180 ? 2.853 5.517 -21.267 1.00 83.00 180 GLN A O 1
ATOM 1423 N N . VAL A 1 181 ? 2.021 4.605 -19.381 1.00 76.62 181 VAL A N 1
ATOM 1424 C CA . VAL A 1 181 ? 0.933 3.878 -20.028 1.00 76.62 181 VAL A CA 1
ATOM 1425 C C . VAL A 1 181 ? -0.354 4.630 -19.724 1.00 76.62 181 VAL A C 1
ATOM 1427 O O . VAL A 1 181 ? -0.724 4.793 -18.563 1.00 76.62 181 VAL A O 1
ATOM 1430 N N . GLU A 1 182 ? -1.003 5.133 -20.769 1.00 58.66 182 GLU A N 1
ATOM 1431 C CA . GLU A 1 182 ? -2.384 5.600 -20.684 1.00 58.66 182 GLU A CA 1
ATOM 1432 C C . GLU A 1 182 ? -3.277 4.353 -20.730 1.00 58.66 182 GLU A C 1
ATOM 1434 O O . GLU A 1 182 ? -3.236 3.603 -21.709 1.00 58.66 182 GLU A O 1
ATOM 1439 N N . LEU A 1 183 ? -3.988 4.085 -19.631 1.00 54.19 183 LEU A N 1
ATOM 1440 C CA . LEU A 1 183 ? -5.021 3.047 -19.543 1.00 54.19 183 LEU A CA 1
ATOM 1441 C C . LEU A 1 183 ? -6.381 3.616 -19.953 1.00 54.19 183 LEU A C 1
ATOM 1443 O O . LEU A 1 183 ? -6.673 4.768 -19.554 1.00 54.19 183 LEU A O 1
#